Protein AF-A0A524I4N9-F1 (afdb_monomer_lite)

Secondary structure (DSSP, 8-state):
----PPPPPHHHHHHHHHHHHHHHHHHHEEEEEEEEEEEEE-TTSS-EEEEEEEEEEEEEHHHHHHHHHSPPTTEEEEE-HHHHHHHHHHHHHHHHHHHHHHHHHHHHHTS----S-----------------

Foldseek 3Di:
DDPPDDDPDPVLVVLCVVLVVVLVVLLQKFWKKKKAWDWDDDPVDRDIDIDIDIDIDIDGNVVLVVCVVPPDPRMDIDTPVVVSVVVSVVSVVVSVVVSVVVVVVVVVVPPPPPPDDDDDDDDDDDDDDDDDD

Structure (mmCIF, N/CA/C/O backbone):
data_AF-A0A524I4N9-F1
#
_entry.id   AF-A0A524I4N9-F1
#
loop_
_atom_site.group_PDB
_atom_site.id
_atom_site.type_symbol
_atom_site.label_atom_id
_atom_site.label_alt_id
_atom_site.label_comp_id
_atom_site.label_asym_id
_atom_site.label_entity_id
_atom_site.label_seq_id
_atom_site.pdbx_PDB_ins_code
_atom_site.Cartn_x
_atom_site.Cartn_y
_atom_site.Cartn_z
_atom_site.occupancy
_atom_site.B_iso_or_equiv
_atom_site.auth_seq_id
_atom_site.auth_comp_id
_atom_site.auth_asym_id
_atom_site.auth_atom_id
_atom_site.pdbx_PDB_model_num
ATOM 1 N N . MET A 1 1 ? 4.748 14.164 -42.893 1.00 37.69 1 MET A N 1
ATOM 2 C CA . MET A 1 1 ? 5.430 14.254 -41.581 1.00 37.69 1 MET A CA 1
ATOM 3 C C . MET A 1 1 ? 5.195 12.944 -40.816 1.00 37.69 1 MET A C 1
ATOM 5 O O . MET A 1 1 ? 4.137 12.761 -40.230 1.00 37.69 1 MET A O 1
ATOM 9 N N . LYS A 1 2 ? 6.098 11.957 -40.933 1.00 38.12 2 LYS A N 1
ATOM 10 C CA . LYS A 1 2 ? 5.946 10.637 -40.283 1.00 38.12 2 LYS A CA 1
ATOM 11 C C . LYS A 1 2 ? 6.583 10.686 -38.895 1.00 38.12 2 LYS A C 1
ATOM 13 O O . LYS A 1 2 ? 7.802 10.700 -38.770 1.00 38.12 2 LYS A O 1
ATOM 18 N N . ILE A 1 3 ? 5.753 10.721 -37.856 1.00 47.19 3 ILE A N 1
ATOM 19 C CA . ILE A 1 3 ? 6.198 10.664 -36.461 1.00 47.19 3 ILE A CA 1
ATOM 20 C C . ILE A 1 3 ? 6.587 9.211 -36.162 1.00 47.19 3 ILE A C 1
ATOM 22 O O . ILE A 1 3 ? 5.732 8.374 -35.866 1.00 47.19 3 ILE A O 1
ATOM 26 N N . HIS A 1 4 ? 7.877 8.889 -36.263 1.00 39.97 4 HIS A N 1
ATOM 27 C CA . HIS A 1 4 ? 8.401 7.615 -35.776 1.00 39.97 4 HIS A CA 1
ATOM 28 C C . HIS A 1 4 ? 8.310 7.595 -34.246 1.00 39.97 4 HIS A C 1
ATOM 30 O O . HIS A 1 4 ? 9.177 8.113 -33.546 1.00 39.97 4 HIS A O 1
ATOM 36 N N . ARG A 1 5 ? 7.237 7.000 -33.707 1.00 50.75 5 ARG A N 1
ATOM 37 C CA . ARG A 1 5 ? 7.155 6.707 -32.272 1.00 50.75 5 ARG A CA 1
ATOM 38 C C . ARG A 1 5 ? 8.206 5.641 -31.934 1.00 50.75 5 ARG A C 1
ATOM 40 O O . ARG A 1 5 ? 8.168 4.561 -32.533 1.00 50.75 5 ARG A O 1
ATOM 47 N N . PRO A 1 6 ? 9.129 5.893 -30.992 1.00 52.81 6 PRO A N 1
ATOM 48 C CA . PRO A 1 6 ? 10.087 4.881 -30.576 1.00 52.81 6 PRO A CA 1
ATOM 49 C C . PRO A 1 6 ? 9.323 3.712 -29.950 1.00 52.81 6 PRO A C 1
ATOM 51 O O . PRO A 1 6 ? 8.571 3.888 -28.991 1.00 52.81 6 PRO A O 1
ATOM 54 N N . ARG A 1 7 ? 9.485 2.505 -30.506 1.00 56.69 7 ARG A N 1
ATOM 55 C CA . ARG A 1 7 ? 8.942 1.289 -29.890 1.00 56.69 7 ARG A CA 1
ATOM 56 C C . ARG A 1 7 ? 9.628 1.101 -28.530 1.00 56.69 7 ARG A C 1
ATOM 58 O O . ARG A 1 7 ? 10.857 0.993 -28.510 1.00 56.69 7 ARG A O 1
ATOM 65 N N . PRO A 1 8 ? 8.891 1.040 -27.406 1.00 57.41 8 PRO A N 1
ATOM 66 C CA . PRO A 1 8 ? 9.497 0.719 -26.121 1.00 57.41 8 PRO A CA 1
ATOM 67 C C . PRO A 1 8 ? 10.096 -0.690 -26.206 1.00 57.41 8 PRO A C 1
ATOM 69 O O . PRO A 1 8 ? 9.406 -1.648 -26.564 1.00 57.41 8 PRO A O 1
ATOM 72 N N . GLY A 1 9 ? 11.400 -0.807 -25.946 1.00 67.00 9 GLY A N 1
ATOM 73 C CA . GLY A 1 9 ? 12.113 -2.084 -25.994 1.00 67.00 9 GLY A CA 1
ATOM 74 C C . GLY A 1 9 ? 11.588 -3.082 -24.955 1.00 67.00 9 GLY A C 1
ATOM 75 O O . GLY A 1 9 ? 10.941 -2.696 -23.981 1.00 67.00 9 GLY A O 1
ATOM 76 N N . ARG A 1 10 ? 11.899 -4.376 -25.132 1.00 71.38 10 ARG A N 1
ATOM 77 C CA . ARG A 1 10 ? 11.504 -5.454 -24.198 1.00 71.38 10 ARG A CA 1
ATOM 78 C C . ARG A 1 10 ? 11.900 -5.152 -22.739 1.00 71.38 10 ARG A C 1
ATOM 80 O O . ARG A 1 10 ? 11.112 -5.437 -21.846 1.00 71.38 10 ARG A O 1
ATOM 87 N N . CYS A 1 11 ? 13.034 -4.481 -22.505 1.00 66.94 11 CYS A N 1
ATOM 88 C CA . CYS A 1 11 ? 13.462 -4.054 -21.163 1.00 66.94 11 CYS A CA 1
ATOM 89 C C . CYS A 1 11 ? 12.512 -3.050 -20.498 1.00 66.94 11 CYS A C 1
ATOM 91 O O . CYS A 1 11 ? 12.227 -3.184 -19.316 1.00 66.94 11 CYS A O 1
ATOM 93 N N . VAL A 1 12 ? 11.982 -2.071 -21.242 1.00 71.44 12 VAL A N 1
ATOM 94 C CA . VAL A 1 12 ? 11.047 -1.077 -20.682 1.00 71.44 12 VAL A CA 1
ATOM 95 C C . VAL A 1 12 ? 9.779 -1.765 -20.190 1.00 71.44 12 VAL A C 1
ATOM 97 O O . VAL A 1 12 ? 9.284 -1.446 -19.117 1.00 71.44 12 VAL A O 1
ATOM 100 N N . ARG A 1 13 ? 9.284 -2.759 -20.936 1.00 71.94 13 ARG A N 1
ATOM 101 C CA . ARG A 1 13 ? 8.114 -3.543 -20.519 1.00 71.94 13 ARG A CA 1
ATOM 102 C C . ARG A 1 13 ? 8.374 -4.335 -19.241 1.00 71.94 13 ARG A C 1
ATOM 104 O O . ARG A 1 13 ? 7.495 -4.383 -18.394 1.00 71.94 13 ARG A O 1
ATOM 111 N N . LEU A 1 14 ? 9.563 -4.923 -19.098 1.00 74.56 14 LEU A N 1
ATOM 112 C CA . LEU A 1 14 ? 9.932 -5.717 -17.924 1.00 74.56 14 LEU A CA 1
AT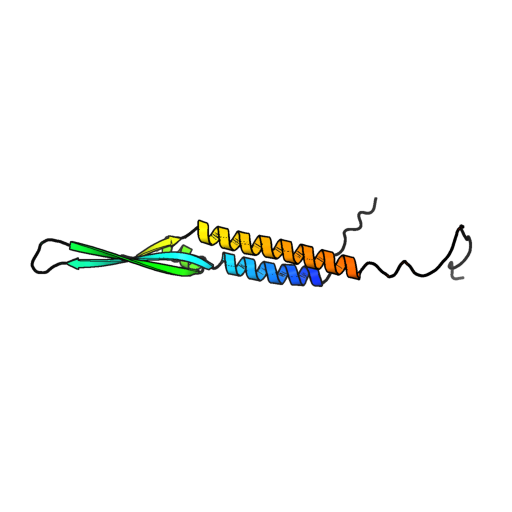OM 113 C C . LEU A 1 14 ? 10.047 -4.840 -16.669 1.00 74.56 14 LEU A C 1
ATOM 115 O O . LEU A 1 14 ? 9.484 -5.180 -15.635 1.00 74.56 14 LEU A O 1
ATOM 119 N N . ILE A 1 15 ? 10.687 -3.672 -16.788 1.00 73.31 15 ILE A N 1
ATOM 120 C CA . ILE A 1 15 ? 10.807 -2.694 -15.696 1.00 73.31 15 ILE A CA 1
ATOM 121 C C . ILE A 1 15 ? 9.426 -2.168 -15.298 1.00 73.31 15 ILE A C 1
ATOM 123 O O . ILE A 1 15 ? 9.084 -2.179 -14.121 1.00 73.31 15 ILE A O 1
ATOM 127 N N . VAL A 1 16 ? 8.599 -1.766 -16.268 1.00 75.88 16 VAL A N 1
ATOM 128 C CA . VAL A 1 16 ? 7.234 -1.293 -15.992 1.00 75.88 16 VAL A CA 1
ATOM 129 C C . VAL A 1 16 ? 6.379 -2.393 -15.360 1.00 75.88 16 VAL A C 1
ATOM 131 O O . VAL A 1 16 ? 5.614 -2.099 -14.450 1.00 75.88 16 VAL A O 1
ATOM 134 N N . ALA A 1 17 ? 6.517 -3.651 -15.788 1.00 79.00 17 ALA A N 1
ATOM 135 C CA . ALA A 1 17 ? 5.798 -4.771 -15.184 1.00 79.00 17 ALA A CA 1
ATOM 136 C C . ALA A 1 17 ? 6.246 -5.029 -13.735 1.00 7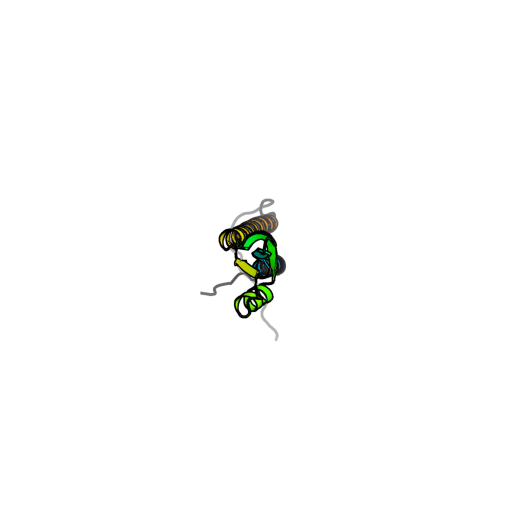9.00 17 ALA A C 1
ATOM 138 O O . ALA A 1 17 ? 5.397 -5.169 -12.858 1.00 79.00 17 ALA A O 1
ATOM 139 N N . LEU A 1 18 ? 7.557 -5.030 -13.466 1.00 79.06 18 LEU A N 1
ATOM 140 C CA . LEU A 1 18 ? 8.113 -5.184 -12.117 1.00 79.06 18 LEU A CA 1
ATOM 141 C C . LEU A 1 18 ? 7.665 -4.050 -11.191 1.00 79.06 18 LEU A C 1
ATOM 143 O O . LEU A 1 18 ? 7.063 -4.312 -10.152 1.00 79.06 18 LEU A O 1
ATOM 147 N N . PHE A 1 19 ? 7.871 -2.795 -11.589 1.00 78.75 19 PHE A N 1
ATOM 148 C CA . PHE A 1 19 ? 7.456 -1.644 -10.786 1.00 78.75 19 PHE A CA 1
ATOM 149 C C . PHE A 1 19 ? 5.946 -1.542 -10.643 1.00 78.75 19 PHE A C 1
ATOM 151 O O . PHE A 1 19 ? 5.461 -1.271 -9.550 1.00 78.75 19 PHE A O 1
ATOM 158 N N . GLY A 1 20 ? 5.200 -1.813 -11.712 1.00 76.75 20 GLY A N 1
ATOM 159 C CA . GLY A 1 20 ? 3.746 -1.885 -11.670 1.00 76.75 20 GLY A CA 1
ATOM 160 C C . GLY A 1 20 ? 3.271 -2.932 -10.667 1.00 76.75 20 GLY A C 1
ATOM 161 O O . GLY A 1 20 ? 2.384 -2.640 -9.873 1.00 76.75 20 GLY A O 1
ATOM 162 N N . SER A 1 21 ? 3.903 -4.110 -10.628 1.00 80.94 21 SER A N 1
ATOM 163 C CA . SER A 1 21 ? 3.568 -5.167 -9.664 1.00 80.94 21 SER A CA 1
ATOM 164 C C . SER A 1 21 ? 3.881 -4.775 -8.215 1.00 80.94 21 SER A C 1
ATOM 166 O O . SER A 1 21 ? 3.055 -4.994 -7.327 1.00 80.94 21 SER A O 1
ATOM 168 N N . LEU A 1 22 ? 5.027 -4.131 -7.970 1.00 79.56 22 LEU A N 1
ATOM 169 C CA . LEU A 1 22 ? 5.425 -3.662 -6.639 1.00 79.56 22 LEU A CA 1
ATOM 170 C C . LEU A 1 22 ? 4.523 -2.527 -6.158 1.00 79.56 22 LEU A C 1
ATOM 172 O O . LEU A 1 22 ? 4.075 -2.537 -5.015 1.00 79.56 22 LEU A O 1
ATOM 176 N N . PHE A 1 23 ? 4.209 -1.584 -7.044 1.00 80.69 23 PHE A N 1
ATOM 177 C CA . PHE A 1 23 ? 3.295 -0.485 -6.766 1.00 80.69 23 PHE A CA 1
ATOM 178 C C . PHE A 1 23 ? 1.888 -0.998 -6.464 1.00 80.69 23 PHE A C 1
ATOM 180 O O . PHE A 1 23 ? 1.282 -0.578 -5.483 1.00 80.69 23 PHE A O 1
ATOM 187 N N . LEU A 1 24 ? 1.389 -1.951 -7.253 1.00 82.75 24 LEU A N 1
ATOM 188 C CA . LEU A 1 24 ? 0.081 -2.557 -7.025 1.00 82.75 24 LEU A CA 1
ATOM 189 C C . LEU A 1 24 ? 0.045 -3.308 -5.690 1.00 82.75 24 LEU A C 1
ATOM 191 O O . LEU A 1 24 ? -0.908 -3.166 -4.931 1.00 82.75 24 LEU A O 1
ATOM 195 N N . THR A 1 25 ? 1.107 -4.045 -5.362 1.00 81.06 25 THR A N 1
ATOM 196 C CA . THR A 1 25 ? 1.232 -4.721 -4.064 1.00 81.06 25 THR A CA 1
ATOM 197 C C . THR A 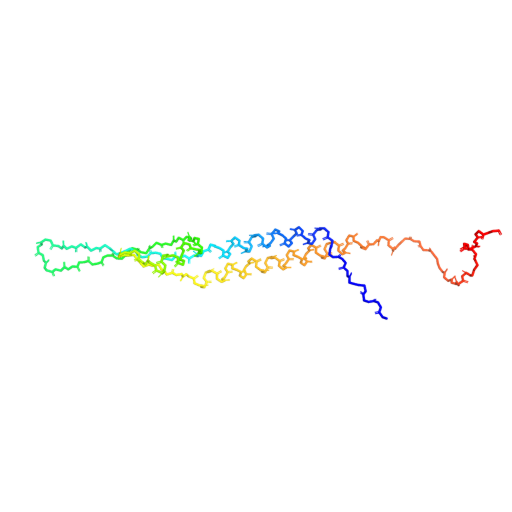1 25 ? 1.229 -3.703 -2.927 1.00 81.06 25 THR A C 1
ATOM 199 O O . THR A 1 25 ? 0.434 -3.821 -2.000 1.00 81.06 25 THR A O 1
ATOM 202 N N . ALA A 1 26 ? 2.043 -2.652 -3.017 1.00 80.50 26 ALA A N 1
ATOM 203 C CA . ALA A 1 26 ? 2.094 -1.605 -2.005 1.00 80.50 26 ALA A CA 1
ATOM 204 C C . ALA A 1 26 ? 0.731 -0.899 -1.852 1.00 80.50 26 ALA A C 1
ATOM 206 O O . ALA A 1 26 ? 0.302 -0.609 -0.736 1.00 80.50 26 ALA A O 1
ATOM 207 N N . PHE A 1 27 ? 0.021 -0.655 -2.955 1.00 83.00 27 PHE A N 1
ATOM 208 C CA . PHE A 1 27 ? -1.318 -0.068 -2.941 1.00 83.00 27 PHE A CA 1
ATOM 209 C C . PHE A 1 27 ? -2.333 -0.971 -2.232 1.00 83.00 27 PHE A C 1
ATOM 211 O O . PHE A 1 27 ? -3.199 -0.497 -1.500 1.00 83.00 27 PHE A O 1
ATOM 218 N N . LEU A 1 28 ? -2.212 -2.283 -2.410 1.00 85.00 28 LEU A N 1
ATOM 219 C CA . LEU A 1 28 ? -3.107 -3.252 -1.795 1.00 85.00 28 LEU A CA 1
ATOM 220 C C . LEU A 1 28 ? -2.854 -3.455 -0.295 1.00 85.00 28 LEU A C 1
ATOM 222 O O . LEU A 1 28 ? -3.759 -3.922 0.392 1.00 85.00 28 LEU A O 1
ATOM 226 N N . PHE A 1 29 ? -1.681 -3.106 0.233 1.00 85.44 29 PHE A N 1
ATOM 227 C CA . PHE A 1 29 ? -1.385 -3.208 1.664 1.00 85.44 29 PHE A CA 1
ATOM 228 C C . PHE A 1 29 ? -1.530 -1.851 2.357 1.00 85.44 29 PHE A C 1
ATOM 230 O O . PHE A 1 29 ? -0.695 -0.958 2.218 1.00 85.44 29 PHE A O 1
ATOM 237 N N . VAL A 1 30 ? -2.592 -1.704 3.152 1.00 82.06 30 VAL A N 1
ATOM 238 C CA . VAL A 1 30 ? -2.887 -0.471 3.886 1.00 82.06 30 VAL A CA 1
ATOM 239 C C . VAL A 1 30 ? -2.304 -0.567 5.301 1.00 82.06 30 VAL A C 1
ATOM 241 O O . VAL A 1 30 ? -2.716 -1.449 6.066 1.00 82.06 30 VAL A O 1
ATOM 244 N N . PRO A 1 31 ? -1.384 0.330 5.704 1.00 85.56 31 PRO A N 1
ATOM 245 C CA . PRO A 1 31 ? -0.955 0.432 7.092 1.00 85.56 31 PRO A CA 1
ATOM 246 C C . PRO A 1 31 ? -2.123 0.922 7.953 1.00 85.56 31 PRO A C 1
ATOM 248 O O . PRO A 1 31 ? -2.702 1.992 7.722 1.00 85.56 31 PRO A O 1
ATOM 251 N N . CYS A 1 32 ? -2.475 0.126 8.957 1.00 82.81 32 CYS A N 1
ATOM 252 C CA . CYS A 1 32 ? -3.621 0.344 9.826 1.00 82.81 32 CYS A CA 1
ATOM 253 C C . CYS A 1 32 ? -3.203 0.283 11.296 1.00 82.81 32 CYS A C 1
ATOM 255 O O . CYS A 1 32 ? -2.423 -0.572 11.709 1.00 82.81 32 CYS A O 1
ATOM 257 N N . THR A 1 33 ? -3.801 1.143 12.114 1.00 83.25 33 THR A N 1
ATOM 258 C CA . THR A 1 33 ? -3.813 0.961 13.566 1.00 83.25 33 THR A CA 1
ATOM 259 C C . THR A 1 33 ? -5.150 0.354 13.953 1.00 83.25 33 THR A C 1
ATOM 261 O O . THR A 1 33 ? -6.208 0.935 13.693 1.00 83.25 33 THR A O 1
ATOM 264 N N . THR A 1 34 ? -5.108 -0.825 14.563 1.00 79.75 34 THR A N 1
ATOM 265 C CA . THR A 1 34 ? -6.279 -1.458 15.160 1.00 79.75 34 THR A CA 1
ATOM 266 C C . THR A 1 34 ? -6.284 -1.192 16.651 1.00 79.75 34 THR A C 1
ATOM 268 O O . THR A 1 34 ? -5.329 -1.525 17.348 1.00 79.75 34 THR A O 1
ATOM 271 N N . THR A 1 35 ? -7.364 -0.606 17.142 1.00 79.94 35 THR A N 1
ATOM 272 C CA . THR A 1 35 ? -7.576 -0.350 18.563 1.00 79.94 35 THR A CA 1
ATOM 273 C C . THR A 1 35 ? -8.567 -1.374 19.085 1.00 79.94 35 THR A C 1
ATOM 275 O O . THR A 1 35 ? -9.680 -1.478 18.567 1.00 79.94 35 THR A O 1
ATOM 278 N N . THR A 1 36 ? -8.163 -2.133 20.099 1.00 76.50 36 THR A N 1
ATOM 279 C CA . THR A 1 36 ? -9.062 -3.020 20.846 1.00 76.50 36 THR A CA 1
ATOM 280 C C . THR A 1 36 ? -9.366 -2.373 22.189 1.00 76.50 36 THR A C 1
ATOM 282 O O . THR A 1 36 ? -8.458 -1.846 22.840 1.00 76.50 36 THR A O 1
ATOM 285 N N . SER A 1 37 ? -10.639 -2.339 22.587 1.00 75.81 37 SER A N 1
ATOM 286 C CA . SER A 1 37 ? -11.015 -1.863 23.920 1.00 75.81 37 SER A CA 1
ATOM 287 C C . SER A 1 37 ? -11.501 -3.013 24.784 1.00 75.81 37 SER A C 1
ATOM 289 O O . SER A 1 37 ? -12.489 -3.652 24.435 1.00 75.81 37 SER A O 1
ATOM 291 N N . SER A 1 38 ? -10.830 -3.235 25.911 1.00 74.56 38 SER A N 1
ATOM 292 C CA . SER A 1 38 ? -11.272 -4.166 26.947 1.00 74.56 38 SER A CA 1
ATOM 293 C C . SER A 1 38 ? -11.962 -3.388 28.062 1.00 74.56 38 SER A C 1
ATOM 295 O O . SER A 1 38 ? -11.477 -2.332 28.480 1.00 74.56 38 SER A O 1
ATOM 297 N N . LEU A 1 39 ? -13.112 -3.886 28.510 1.00 76.62 39 LEU A N 1
ATOM 298 C CA . LEU A 1 39 ? -13.853 -3.337 29.639 1.00 76.62 39 LEU A CA 1
ATOM 299 C C . LEU A 1 39 ? -13.627 -4.257 30.831 1.00 76.62 39 LEU A C 1
ATOM 301 O O . LEU A 1 39 ? -13.945 -5.445 30.774 1.00 76.62 39 LEU A O 1
ATOM 305 N N . ARG A 1 40 ? -13.076 -3.706 31.908 1.00 74.62 40 ARG A N 1
ATOM 306 C CA . ARG A 1 40 ? -12.976 -4.396 33.189 1.00 74.62 40 ARG A CA 1
ATOM 307 C C . ARG A 1 40 ? -13.857 -3.660 34.186 1.00 74.62 40 ARG A C 1
ATOM 309 O O . ARG A 1 40 ? -13.648 -2.476 34.445 1.00 74.62 40 ARG A O 1
ATOM 316 N N . THR A 1 41 ? -14.842 -4.367 34.721 1.00 76.50 41 THR A N 1
ATOM 317 C CA . THR A 1 41 ? -15.658 -3.881 35.833 1.00 76.50 41 THR A CA 1
ATOM 318 C C . THR A 1 41 ? -15.017 -4.366 37.120 1.00 76.50 41 THR A C 1
ATOM 320 O O . THR A 1 41 ? -14.734 -5.557 37.265 1.00 76.50 41 THR A O 1
ATOM 323 N N . ASP A 1 42 ? -14.733 -3.441 38.023 1.00 75.94 42 ASP A N 1
ATOM 324 C CA . ASP A 1 42 ? -14.206 -3.770 39.339 1.00 75.94 42 ASP A CA 1
ATOM 325 C C . ASP A 1 42 ? -15.354 -4.300 40.225 1.00 75.94 42 ASP A C 1
ATOM 327 O O . ASP A 1 42 ? -16.370 -3.620 40.362 1.00 75.94 42 ASP A O 1
ATOM 331 N N . PRO A 1 43 ? -15.262 -5.516 40.799 1.00 75.94 43 PRO A N 1
ATOM 332 C CA . PRO A 1 43 ? -16.354 -6.107 41.577 1.00 75.94 43 PRO A CA 1
ATOM 333 C C . PRO A 1 43 ? -16.723 -5.325 42.847 1.00 75.94 43 PRO A C 1
ATOM 335 O O . PRO A 1 43 ? -17.817 -5.522 43.372 1.00 75.94 43 PRO A O 1
ATOM 338 N N . TYR A 1 44 ? -15.853 -4.434 43.333 1.00 78.81 44 TYR A N 1
ATOM 339 C CA . TYR A 1 44 ? -16.075 -3.674 44.570 1.00 78.81 44 TYR A CA 1
ATOM 340 C C . TYR A 1 44 ? -16.364 -2.186 44.350 1.00 78.81 44 TYR A C 1
ATOM 342 O O . TYR A 1 44 ? -16.622 -1.462 45.312 1.00 78.81 44 TYR A O 1
ATOM 350 N N . SER A 1 45 ? -16.349 -1.706 43.104 1.00 69.12 45 SER A N 1
ATOM 351 C CA . SER A 1 45 ? -16.606 -0.300 42.796 1.00 69.12 45 SER A CA 1
ATOM 352 C C . SER A 1 45 ? -17.474 -0.157 41.547 1.00 69.12 45 SER A C 1
ATOM 354 O O . SER A 1 45 ? -17.378 -0.923 40.595 1.00 69.12 45 SER A O 1
ATOM 356 N N . LYS A 1 46 ? -18.352 0.853 41.508 1.00 78.44 46 LYS A N 1
ATOM 357 C CA . LYS A 1 46 ? -19.245 1.115 40.359 1.00 78.44 46 LYS A CA 1
ATOM 358 C C . LYS A 1 46 ? -18.499 1.733 39.158 1.00 78.44 46 LYS A C 1
ATOM 360 O O . LYS A 1 46 ? -19.094 2.460 38.364 1.00 78.44 46 LYS A O 1
ATOM 365 N N . VAL A 1 47 ? -17.190 1.500 39.055 1.00 75.19 47 VAL A N 1
ATOM 366 C CA . VAL A 1 47 ? -16.300 2.090 38.054 1.00 75.19 47 VAL A CA 1
ATOM 367 C C . VAL A 1 47 ? -16.044 1.068 36.950 1.00 75.19 47 VAL A C 1
ATOM 369 O O . VAL A 1 47 ? -15.641 -0.067 37.197 1.00 75.19 47 VAL A O 1
ATOM 372 N N . VAL A 1 48 ? -16.268 1.487 35.706 1.00 76.19 48 VAL A N 1
ATOM 373 C CA . VAL A 1 48 ? -15.953 0.695 34.515 1.00 76.19 48 VAL A CA 1
ATOM 374 C C . VAL A 1 48 ? -14.644 1.222 33.940 1.00 76.19 48 VAL A C 1
ATOM 376 O O . VAL A 1 48 ? -14.586 2.354 33.458 1.00 76.19 48 VAL A O 1
ATOM 379 N N . ILE A 1 49 ? -13.584 0.417 33.994 1.00 79.50 49 ILE A N 1
ATOM 380 C CA . ILE A 1 49 ? -12.279 0.780 33.436 1.00 79.50 49 ILE A CA 1
ATOM 381 C C . ILE A 1 49 ? -12.237 0.305 31.986 1.00 79.50 49 ILE A C 1
ATOM 383 O O . ILE A 1 49 ? -12.371 -0.887 31.701 1.00 79.50 49 ILE A O 1
ATOM 387 N N . ARG A 1 50 ? -12.040 1.244 31.056 1.00 78.12 50 ARG A N 1
ATOM 388 C CA . ARG A 1 50 ? -11.843 0.950 29.634 1.00 78.12 50 ARG A CA 1
ATOM 389 C C . ARG A 1 50 ? -10.360 1.048 29.294 1.00 78.12 50 ARG A C 1
ATOM 391 O O . ARG A 1 50 ? -9.814 2.146 29.242 1.00 78.12 50 ARG A O 1
ATOM 398 N N . THR A 1 51 ? -9.729 -0.085 29.007 1.00 80.19 51 THR A N 1
ATOM 399 C CA . THR A 1 51 ? -8.330 -0.130 28.563 1.00 80.19 51 THR A CA 1
ATOM 400 C C . THR A 1 51 ? -8.281 -0.220 27.043 1.00 80.19 51 THR A C 1
ATOM 402 O O . THR A 1 51 ? -8.874 -1.122 26.448 1.00 80.19 51 THR A O 1
ATOM 405 N N . THR A 1 52 ? -7.591 0.719 26.398 1.00 79.50 52 THR A N 1
ATOM 406 C CA . THR A 1 52 ? -7.398 0.743 24.942 1.00 79.50 52 THR A CA 1
ATOM 407 C C . THR A 1 52 ? -6.000 0.262 24.574 1.00 79.50 52 THR A C 1
ATOM 409 O O . THR A 1 52 ? -5.019 0.885 24.976 1.00 79.50 52 THR A O 1
ATOM 412 N N . HIS A 1 53 ? -5.905 -0.794 23.765 1.00 79.75 53 HIS A N 1
ATOM 413 C CA . HIS A 1 53 ? -4.636 -1.319 23.258 1.00 79.75 53 HIS A CA 1
ATOM 414 C C . HIS A 1 53 ? -4.495 -1.010 21.758 1.00 79.75 53 HIS A C 1
ATOM 416 O O . HIS A 1 53 ? -5.186 -1.639 20.943 1.00 79.75 53 HIS A O 1
ATOM 422 N N . PRO A 1 54 ? -3.653 -0.032 21.367 1.00 80.31 54 PRO A N 1
ATOM 423 C CA . PRO A 1 54 ? -3.335 0.210 19.966 1.00 80.31 54 PRO A CA 1
ATOM 424 C C . PRO A 1 54 ? -2.345 -0.846 19.454 1.00 80.31 54 PRO A C 1
ATOM 426 O O . PRO A 1 54 ? -1.314 -1.093 20.074 1.00 80.31 54 PRO A O 1
ATOM 429 N N . GLN A 1 55 ? -2.646 -1.450 18.307 1.00 80.75 55 GLN A N 1
ATOM 430 C CA . GLN A 1 55 ? -1.726 -2.307 17.559 1.00 80.75 55 GLN A CA 1
ATOM 431 C C . GLN A 1 55 ? -1.561 -1.798 16.132 1.00 80.75 55 GLN A C 1
ATOM 433 O O . GLN A 1 55 ? -2.548 -1.502 15.456 1.00 80.75 55 GLN A O 1
ATOM 438 N N . ASP A 1 56 ? -0.318 -1.766 15.665 1.00 85.44 56 ASP A N 1
ATOM 439 C CA . ASP A 1 56 ? 0.028 -1.403 14.295 1.00 85.44 56 ASP A CA 1
ATOM 440 C C . ASP A 1 56 ? 0.167 -2.661 13.440 1.00 85.44 56 ASP A C 1
ATOM 442 O O . ASP A 1 56 ? 0.867 -3.602 13.805 1.00 85.44 56 ASP A O 1
ATOM 446 N N . SER A 1 57 ? -0.536 -2.696 12.310 1.00 84.88 57 SER A N 1
ATOM 447 C CA . SER A 1 57 ? -0.565 -3.849 11.408 1.00 84.88 57 SER A CA 1
ATOM 448 C C . SER A 1 57 ? -0.792 -3.415 9.961 1.00 84.88 57 SER A C 1
ATOM 450 O O . SER A 1 57 ? -1.248 -2.304 9.689 1.00 84.88 57 SER A O 1
ATOM 452 N N . TYR A 1 58 ? -0.484 -4.298 9.016 1.00 86.50 58 TYR A N 1
ATOM 453 C CA . TYR A 1 58 ? -0.823 -4.111 7.608 1.00 86.50 58 TYR A CA 1
ATOM 454 C C . TYR A 1 58 ? -2.037 -4.969 7.279 1.00 86.50 58 TYR A C 1
ATOM 456 O O . TYR A 1 58 ? -2.062 -6.158 7.594 1.00 86.50 58 TYR A O 1
ATOM 464 N N . ILE A 1 59 ? -3.045 -4.363 6.657 1.00 87.56 59 ILE A N 1
ATOM 465 C CA . ILE A 1 59 ? -4.279 -5.047 6.267 1.00 87.56 59 ILE A CA 1
ATOM 466 C C . ILE A 1 59 ? -4.442 -4.906 4.758 1.00 87.56 59 ILE A C 1
ATOM 468 O O . ILE A 1 59 ? -4.190 -3.844 4.186 1.00 87.56 59 ILE A O 1
ATOM 472 N N . PHE A 1 60 ? -4.866 -5.985 4.107 1.00 89.69 60 PHE A N 1
ATOM 473 C CA . PHE A 1 60 ? -5.184 -5.969 2.686 1.00 89.69 60 PHE A CA 1
ATOM 474 C C . PHE A 1 60 ? -6.373 -5.033 2.411 1.00 89.69 60 PHE A C 1
ATOM 476 O O . PHE A 1 60 ? -7.359 -5.048 3.145 1.00 89.69 60 PHE A O 1
ATOM 483 N N . LEU A 1 61 ? -6.312 -4.216 1.362 1.00 85.50 61 LEU A N 1
ATOM 484 C CA . LEU A 1 61 ? -7.259 -3.127 1.104 1.00 85.50 61 LEU A CA 1
ATOM 485 C C . LEU A 1 61 ? -8.731 -3.598 1.061 1.00 85.50 61 LEU A C 1
ATOM 487 O O . LEU A 1 61 ? -9.546 -3.011 1.773 1.00 85.50 61 LEU A O 1
ATOM 491 N N . PRO A 1 62 ? -9.101 -4.670 0.332 1.00 86.50 62 PRO A N 1
ATOM 492 C CA . PRO A 1 62 ? -10.442 -5.254 0.412 1.00 86.50 62 PRO A CA 1
ATOM 493 C C . PRO A 1 62 ? -10.875 -5.637 1.831 1.00 86.50 62 PRO A C 1
ATOM 495 O O . PRO A 1 62 ? -12.005 -5.362 2.227 1.00 86.50 62 PRO A O 1
ATOM 498 N N . GLN A 1 63 ? -9.972 -6.212 2.627 1.00 85.62 63 GLN A N 1
ATOM 499 C CA . GLN A 1 63 ? -10.254 -6.574 4.015 1.00 85.62 63 GLN A CA 1
ATOM 500 C C . GLN A 1 63 ? -10.427 -5.328 4.896 1.00 85.62 63 GLN A C 1
ATOM 502 O O . GLN A 1 63 ? -11.322 -5.296 5.738 1.00 85.62 63 GLN A O 1
ATOM 507 N N . TYR A 1 64 ? -9.631 -4.278 4.674 1.00 85.44 64 TYR A N 1
ATOM 508 C CA . TYR A 1 64 ? -9.790 -2.987 5.344 1.00 85.44 64 TYR A CA 1
ATOM 509 C C . TYR A 1 64 ? -11.150 -2.348 5.021 1.00 85.44 64 TYR A C 1
ATOM 511 O O . TYR A 1 64 ? -11.856 -1.909 5.930 1.00 85.44 64 TYR A O 1
ATOM 519 N N . LEU A 1 65 ? -11.551 -2.338 3.745 1.00 86.12 65 LEU A N 1
ATOM 520 C CA . LEU A 1 65 ? -12.862 -1.837 3.319 1.00 86.12 65 LEU A CA 1
ATOM 521 C C . LEU A 1 65 ? -13.999 -2.665 3.927 1.00 86.12 65 LEU A C 1
ATOM 523 O O . LEU A 1 65 ? -14.963 -2.093 4.438 1.00 86.12 65 LEU A O 1
ATOM 527 N N . SER A 1 66 ? -13.848 -3.991 3.963 1.00 87.31 66 SER A N 1
ATOM 528 C CA . SER A 1 66 ? -14.794 -4.889 4.626 1.00 87.31 66 SER A CA 1
ATOM 529 C C . SER A 1 66 ? -14.934 -4.552 6.112 1.00 87.31 66 SER A C 1
ATOM 531 O O . SER A 1 66 ? -16.048 -4.320 6.572 1.00 87.31 66 SER A O 1
ATOM 533 N N . MET A 1 67 ? -13.827 -4.431 6.854 1.00 82.94 67 MET A N 1
ATOM 534 C CA . MET A 1 67 ? -13.837 -4.067 8.281 1.00 82.94 67 MET A CA 1
ATOM 535 C C . MET A 1 67 ? -14.402 -2.669 8.542 1.00 82.94 67 MET A C 1
ATOM 537 O O . MET A 1 67 ? -14.959 -2.419 9.605 1.00 82.94 67 MET A O 1
ATOM 541 N N . ARG A 1 68 ? -14.258 -1.744 7.589 1.00 82.25 68 ARG A N 1
ATOM 542 C CA . ARG A 1 68 ? -14.847 -0.406 7.693 1.00 82.25 68 ARG A CA 1
ATOM 543 C C . ARG A 1 68 ? -16.358 -0.425 7.457 1.00 82.25 68 ARG A C 1
ATOM 545 O O . ARG A 1 68 ? -17.068 0.337 8.103 1.00 82.25 68 ARG A O 1
ATOM 552 N N . SER A 1 69 ? -16.829 -1.265 6.536 1.00 86.50 69 SER A N 1
ATOM 553 C CA . SER A 1 69 ? -18.262 -1.435 6.252 1.00 86.50 69 SER A CA 1
ATOM 554 C C . SER A 1 69 ? -18.997 -2.215 7.346 1.00 86.50 69 SER A C 1
ATOM 556 O O . SER A 1 69 ? -20.133 -1.889 7.663 1.00 86.50 69 SER A O 1
ATOM 558 N N . HIS A 1 70 ? -18.326 -3.196 7.953 1.00 84.69 70 HIS A N 1
ATOM 559 C CA . HIS A 1 70 ? -18.860 -4.058 9.004 1.00 84.69 70 HIS A CA 1
ATOM 560 C C . HIS A 1 70 ? -17.882 -4.061 10.189 1.00 84.69 70 HIS A C 1
ATOM 562 O O . HIS A 1 70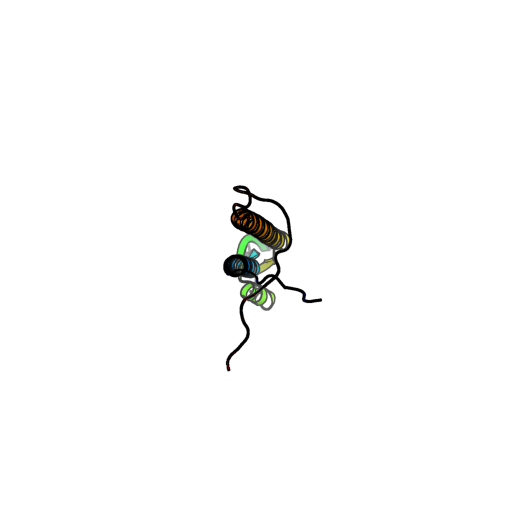 ? -17.069 -4.984 10.313 1.00 84.69 70 HIS A O 1
ATOM 568 N N . PRO A 1 71 ? -17.889 -3.004 11.023 1.00 80.94 71 PRO A N 1
ATOM 569 C CA . PRO A 1 71 ? -16.965 -2.899 12.141 1.00 80.94 71 PRO A CA 1
ATOM 570 C C . PRO A 1 71 ? -17.291 -3.962 13.202 1.00 80.94 71 PRO A C 1
ATOM 572 O O . PRO A 1 71 ? -18.414 -3.989 13.704 1.00 80.94 71 PRO A O 1
ATOM 575 N N . PRO A 1 72 ? -16.332 -4.831 13.571 1.00 76.56 72 PRO A N 1
ATOM 576 C CA . PRO A 1 72 ? -16.533 -5.764 14.670 1.00 76.56 72 PRO A CA 1
ATOM 577 C C . PRO A 1 72 ? -16.680 -5.011 16.000 1.00 76.56 72 PRO A C 1
ATOM 579 O O . PRO A 1 72 ? -15.974 -4.029 16.251 1.00 76.56 72 PRO A O 1
ATOM 582 N N . GLU A 1 73 ? -17.588 -5.474 16.861 1.00 78.31 73 GLU A N 1
ATOM 583 C CA . GLU A 1 73 ? -17.862 -4.843 18.156 1.00 78.31 73 GLU A CA 1
ATOM 584 C C . GLU A 1 73 ? -16.582 -4.700 18.999 1.00 78.31 73 GLU A C 1
ATOM 586 O O . GLU A 1 73 ? -15.767 -5.616 19.109 1.00 78.31 73 GLU A O 1
ATOM 591 N N . GLY A 1 74 ? -16.366 -3.511 19.572 1.00 72.19 74 GLY A N 1
ATOM 592 C CA . GLY A 1 74 ? -15.212 -3.230 20.438 1.00 72.19 74 GLY A CA 1
ATOM 593 C C . GLY A 1 74 ? -13.859 -3.061 19.729 1.00 72.19 74 GLY A C 1
ATOM 594 O O . GLY A 1 74 ? -12.854 -2.809 20.408 1.00 72.19 74 GLY A O 1
ATOM 595 N N . ARG A 1 75 ? -13.807 -3.143 18.390 1.00 74.88 75 ARG A N 1
ATOM 596 C CA . ARG A 1 75 ? -12.586 -2.926 17.600 1.00 74.88 75 ARG A CA 1
ATOM 597 C C . ARG A 1 75 ? -12.758 -1.773 16.616 1.00 74.88 75 ARG A C 1
ATOM 599 O O . ARG A 1 75 ? -13.673 -1.755 15.802 1.00 74.88 75 ARG A O 1
ATOM 606 N N . THR A 1 76 ? -11.825 -0.827 16.637 1.00 79.94 76 THR A N 1
ATOM 607 C CA . THR A 1 76 ? -11.787 0.282 15.672 1.00 79.94 76 THR A CA 1
ATOM 608 C C . THR A 1 76 ? -10.557 0.164 14.784 1.00 79.94 76 THR A C 1
ATOM 610 O O . THR A 1 76 ? -9.451 -0.031 15.288 1.00 79.94 76 THR A O 1
ATOM 613 N N . VAL A 1 77 ? -10.730 0.293 13.468 1.00 79.50 77 VAL A N 1
ATOM 614 C CA . VAL A 1 77 ? -9.632 0.237 12.493 1.00 79.50 77 VAL A CA 1
ATOM 615 C C . VAL A 1 77 ? -9.434 1.622 11.888 1.00 79.50 77 VAL A C 1
ATOM 617 O O . VAL A 1 77 ? -10.336 2.161 11.245 1.00 79.50 77 VAL A O 1
ATOM 620 N N . ARG A 1 78 ? -8.250 2.210 12.074 1.00 82.81 78 ARG A N 1
ATOM 621 C CA . ARG A 1 78 ? -7.893 3.515 11.506 1.00 82.81 78 ARG A CA 1
ATOM 622 C C . ARG A 1 78 ? -6.754 3.345 10.509 1.00 82.81 78 ARG A C 1
ATOM 624 O O . ARG A 1 78 ? -5.679 2.880 10.875 1.00 82.81 78 ARG A O 1
ATOM 631 N N . ALA A 1 79 ? -6.981 3.734 9.256 1.00 83.75 79 ALA A N 1
ATOM 632 C CA . ALA A 1 79 ? -5.907 3.793 8.269 1.00 83.75 79 ALA A CA 1
ATOM 633 C C . ALA A 1 79 ? -4.911 4.895 8.642 1.00 83.75 79 ALA A C 1
ATOM 635 O O . ALA A 1 79 ? -5.298 5.937 9.186 1.00 83.75 79 ALA A O 1
ATOM 636 N N . ARG A 1 80 ? -3.637 4.679 8.312 1.00 84.31 80 ARG A N 1
ATOM 637 C CA . ARG A 1 80 ? -2.576 5.686 8.405 1.00 84.31 80 ARG A CA 1
ATOM 638 C C . ARG A 1 80 ? -2.279 6.240 7.010 1.00 84.31 80 ARG A C 1
ATOM 640 O O . ARG A 1 80 ? -1.308 5.814 6.385 1.00 84.31 80 ARG A O 1
ATOM 647 N N . PRO A 1 81 ? -3.088 7.192 6.506 1.00 79.75 81 PRO A N 1
ATOM 648 C CA . PRO A 1 81 ? -2.972 7.666 5.130 1.00 79.75 81 PRO A CA 1
ATOM 649 C C . PRO A 1 81 ? -1.610 8.299 4.848 1.00 79.75 81 PRO A C 1
ATOM 651 O O . PRO A 1 81 ? -1.111 8.156 3.744 1.00 79.75 81 PRO A O 1
ATOM 654 N N . PHE A 1 82 ? -0.987 8.933 5.847 1.00 83.69 82 PHE A N 1
ATOM 655 C CA . PHE A 1 82 ? 0.340 9.533 5.710 1.00 83.69 82 PHE A CA 1
ATOM 656 C C . PHE A 1 82 ? 1.454 8.491 5.528 1.00 83.69 82 PHE A C 1
ATOM 658 O O . PHE A 1 82 ? 2.310 8.649 4.668 1.00 83.69 82 PHE A O 1
ATOM 665 N N . GLN A 1 83 ? 1.440 7.403 6.309 1.00 82.50 83 GLN A N 1
ATOM 666 C CA . GLN A 1 83 ? 2.415 6.318 6.133 1.00 82.50 83 GLN A CA 1
ATOM 667 C C . GLN A 1 83 ? 2.189 5.604 4.799 1.00 82.50 83 GLN A C 1
ATOM 669 O O . GLN A 1 83 ? 3.142 5.314 4.085 1.00 82.50 83 GLN A O 1
ATOM 674 N N . TRP A 1 84 ? 0.924 5.390 4.432 1.00 84.19 84 TRP A N 1
ATOM 675 C CA . TRP A 1 84 ? 0.563 4.770 3.162 1.00 84.19 84 TRP A CA 1
ATOM 676 C C . TRP A 1 84 ? 1.002 5.614 1.958 1.00 84.19 84 TRP A C 1
ATOM 678 O O . TRP A 1 84 ? 1.628 5.092 1.035 1.00 84.19 84 TRP A O 1
ATOM 688 N N . SER A 1 85 ? 0.741 6.926 1.982 1.00 83.62 85 SER A N 1
ATOM 689 C CA . SER A 1 85 ? 1.151 7.840 0.915 1.00 83.62 85 SER A CA 1
ATOM 690 C C . SER A 1 85 ? 2.668 7.979 0.834 1.00 83.62 85 SER A C 1
ATOM 692 O O . SER A 1 85 ? 3.209 7.953 -0.269 1.00 83.62 85 SER A O 1
ATOM 694 N N . ALA A 1 86 ? 3.368 8.048 1.969 1.00 83.62 86 ALA A N 1
ATOM 695 C CA . ALA A 1 86 ? 4.828 8.066 2.000 1.00 83.62 86 ALA A CA 1
ATOM 696 C C . ALA A 1 86 ? 5.422 6.811 1.337 1.00 83.62 86 ALA A C 1
ATOM 698 O O . ALA A 1 86 ? 6.310 6.933 0.493 1.00 83.62 86 ALA A O 1
ATOM 699 N N . SER A 1 87 ? 4.889 5.620 1.637 1.00 82.38 87 SER A N 1
ATOM 700 C CA . SER A 1 87 ? 5.301 4.381 0.967 1.00 82.38 87 SER A CA 1
ATOM 701 C C . SER A 1 87 ? 5.052 4.428 -0.544 1.00 82.38 87 SER A C 1
ATOM 703 O O . SER A 1 87 ? 5.951 4.077 -1.306 1.00 82.38 87 SER A O 1
ATOM 705 N N . MET A 1 88 ? 3.885 4.913 -0.994 1.00 83.00 88 MET A N 1
ATOM 706 C CA . MET A 1 88 ? 3.613 5.082 -2.432 1.00 83.00 88 MET A CA 1
ATOM 707 C C . MET A 1 88 ? 4.622 6.020 -3.095 1.00 83.00 88 MET A C 1
ATOM 709 O O . MET A 1 88 ? 5.152 5.699 -4.157 1.00 83.00 88 MET A O 1
ATOM 713 N N . ILE A 1 89 ? 4.904 7.167 -2.471 1.00 85.00 89 ILE A N 1
ATOM 714 C CA . ILE A 1 89 ? 5.837 8.167 -3.002 1.00 85.00 89 ILE A CA 1
ATOM 715 C C . ILE A 1 89 ? 7.231 7.560 -3.156 1.00 85.00 89 ILE A C 1
ATOM 717 O O . ILE A 1 89 ? 7.838 7.716 -4.211 1.00 85.00 89 ILE A O 1
ATOM 721 N N . ILE A 1 90 ? 7.718 6.826 -2.153 1.00 84.50 90 ILE A N 1
ATOM 722 C CA . ILE A 1 90 ? 9.031 6.169 -2.212 1.00 84.50 90 ILE A CA 1
ATOM 723 C C . ILE A 1 90 ? 9.087 5.179 -3.380 1.00 84.50 90 ILE A C 1
ATOM 725 O O . ILE A 1 90 ? 10.033 5.219 -4.165 1.00 84.50 90 ILE A O 1
ATOM 729 N N . VAL A 1 91 ? 8.062 4.335 -3.543 1.00 82.75 91 VAL A N 1
ATOM 730 C CA . VAL A 1 91 ? 7.999 3.367 -4.652 1.00 82.75 91 VAL A CA 1
ATOM 731 C C . VAL A 1 91 ? 7.990 4.076 -6.009 1.00 82.75 91 VAL A C 1
ATOM 733 O O . VAL A 1 91 ? 8.692 3.653 -6.926 1.00 82.75 91 VAL A O 1
ATOM 736 N N . VAL A 1 92 ? 7.243 5.176 -6.140 1.00 81.94 92 VAL A N 1
ATOM 737 C CA . VAL A 1 92 ? 7.193 5.971 -7.376 1.00 81.94 92 VAL A CA 1
ATOM 738 C C . VAL A 1 92 ? 8.542 6.625 -7.672 1.00 81.94 92 VAL A C 1
ATOM 740 O O . VAL A 1 92 ? 9.017 6.545 -8.804 1.00 81.94 92 VAL A O 1
ATOM 743 N N . VAL A 1 93 ? 9.183 7.242 -6.677 1.00 84.38 93 VAL A N 1
ATOM 744 C CA . VAL A 1 93 ? 10.490 7.898 -6.838 1.00 84.38 93 VAL A CA 1
ATOM 745 C C . VAL A 1 93 ? 11.559 6.883 -7.235 1.00 84.38 93 VAL A C 1
ATOM 747 O O . VAL A 1 93 ? 12.294 7.133 -8.190 1.00 84.38 93 VAL A O 1
ATOM 750 N N . LEU A 1 94 ? 11.608 5.725 -6.569 1.00 82.00 94 LEU A N 1
ATOM 751 C CA . LEU A 1 94 ? 12.518 4.635 -6.928 1.00 82.00 94 LEU A CA 1
ATOM 752 C C . LEU A 1 94 ? 12.244 4.125 -8.346 1.00 82.00 94 LEU A C 1
ATOM 754 O O . LEU A 1 94 ? 13.176 3.987 -9.131 1.00 82.00 94 LEU A O 1
ATOM 758 N N . GLY A 1 95 ? 10.976 3.944 -8.721 1.00 79.69 95 GLY A N 1
ATOM 759 C CA . GLY A 1 95 ? 10.607 3.521 -10.072 1.00 79.69 95 GLY A CA 1
ATOM 760 C C . GLY A 1 95 ? 11.010 4.512 -11.159 1.00 79.69 95 GLY A C 1
ATOM 761 O O . GLY A 1 95 ? 11.513 4.104 -12.206 1.00 79.69 95 GLY A O 1
ATOM 762 N N . ILE A 1 96 ? 10.843 5.815 -10.918 1.00 79.62 96 ILE A N 1
ATOM 763 C CA . ILE A 1 96 ? 11.287 6.860 -11.851 1.00 79.62 96 ILE A CA 1
ATOM 764 C C . ILE A 1 96 ? 12.813 6.889 -11.932 1.00 79.62 96 ILE A C 1
ATOM 766 O O . ILE A 1 96 ? 13.356 6.987 -13.035 1.00 79.62 96 ILE A O 1
ATOM 770 N N . PHE A 1 97 ? 13.500 6.798 -10.791 1.00 79.56 97 PHE A N 1
ATOM 771 C CA . PHE A 1 97 ? 14.957 6.777 -10.736 1.00 79.56 97 PHE A CA 1
ATOM 772 C C . PHE A 1 97 ? 15.513 5.582 -11.510 1.00 79.56 97 PHE A C 1
ATOM 774 O O . PHE A 1 97 ? 16.296 5.777 -12.438 1.00 79.56 97 PHE A O 1
ATOM 781 N N . ASP A 1 98 ? 15.039 4.371 -11.227 1.00 75.19 98 ASP A N 1
ATOM 782 C CA . ASP A 1 98 ? 15.489 3.161 -11.910 1.00 75.19 98 ASP A CA 1
ATOM 783 C C . ASP A 1 98 ? 15.136 3.196 -13.394 1.00 75.19 98 ASP A C 1
ATOM 785 O O . ASP A 1 98 ? 15.984 2.905 -14.238 1.00 75.19 98 ASP A O 1
ATOM 789 N N . TYR A 1 99 ? 13.940 3.663 -13.759 1.00 73.44 99 TYR A N 1
ATOM 790 C CA . TYR A 1 99 ? 13.591 3.879 -15.161 1.00 73.44 99 TYR A CA 1
ATOM 791 C C . TYR A 1 99 ? 14.558 4.850 -15.854 1.00 73.44 99 TYR A C 1
ATOM 793 O O . TYR A 1 99 ? 15.025 4.567 -16.961 1.00 73.44 99 TYR A O 1
ATOM 801 N N . ALA A 1 100 ? 14.889 5.978 -15.221 1.00 74.81 100 ALA A N 1
ATOM 802 C CA . ALA A 1 100 ? 15.797 6.978 -15.772 1.00 74.81 100 ALA A CA 1
ATOM 803 C C . ALA A 1 100 ? 17.235 6.450 -15.881 1.00 74.81 100 ALA A C 1
ATOM 805 O O . ALA A 1 100 ? 17.873 6.637 -16.921 1.00 74.81 100 ALA A O 1
ATOM 806 N N . VAL A 1 101 ? 17.731 5.757 -14.853 1.00 76.81 101 VAL A N 1
ATOM 807 C CA . VAL A 1 101 ? 19.065 5.142 -14.818 1.00 76.81 101 VAL A CA 1
ATOM 808 C C . VAL A 1 101 ? 19.179 4.055 -15.881 1.00 76.81 101 VAL A C 1
ATOM 810 O O . VAL A 1 101 ? 20.110 4.098 -16.685 1.00 76.81 101 VAL A O 1
ATOM 813 N N . PHE A 1 102 ? 18.211 3.142 -15.976 1.00 69.81 102 PHE A N 1
ATOM 814 C CA . PHE A 1 102 ? 18.200 2.102 -17.006 1.00 69.81 102 PHE A CA 1
ATOM 815 C C . PHE A 1 102 ? 18.051 2.684 -18.412 1.00 69.81 102 PHE A C 1
ATOM 817 O O . PHE A 1 102 ? 18.768 2.269 -19.324 1.00 69.81 102 PHE A O 1
ATOM 824 N N . CYS A 1 103 ? 17.181 3.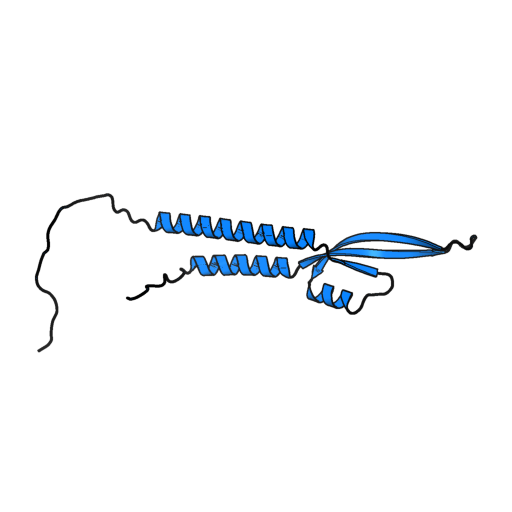678 -18.612 1.00 70.56 103 CYS A N 1
ATOM 825 C CA . CYS A 1 103 ? 17.070 4.358 -19.903 1.00 70.56 103 CYS A CA 1
ATOM 826 C C . CYS A 1 103 ? 18.373 5.070 -20.281 1.00 70.56 103 CYS A C 1
ATOM 828 O O . CYS A 1 103 ? 18.771 5.038 -21.447 1.00 70.56 103 CYS A O 1
ATOM 830 N N . ARG A 1 104 ? 19.061 5.692 -19.316 1.00 69.44 104 ARG A N 1
ATOM 831 C CA . ARG A 1 104 ? 20.350 6.357 -19.534 1.00 69.44 104 ARG A CA 1
ATOM 832 C C . ARG A 1 104 ? 21.462 5.351 -19.823 1.00 69.44 104 ARG A C 1
ATOM 834 O O . ARG A 1 104 ? 22.230 5.582 -20.754 1.00 69.44 104 ARG A O 1
ATOM 841 N N . MET A 1 105 ? 21.522 4.240 -19.090 1.00 68.88 105 MET A N 1
ATOM 842 C CA . MET A 1 105 ? 22.459 3.142 -19.342 1.00 68.88 105 MET A CA 1
ATOM 843 C C . MET A 1 105 ? 22.252 2.565 -20.739 1.00 68.88 105 MET A C 1
ATOM 845 O O . MET A 1 105 ? 23.189 2.563 -21.528 1.00 68.88 105 MET A O 1
ATOM 849 N N . LEU A 1 106 ? 21.018 2.205 -21.104 1.00 64.56 106 LEU A N 1
ATOM 850 C CA . LEU A 1 106 ? 20.706 1.662 -22.429 1.00 64.56 106 LEU A CA 1
ATOM 851 C C . LEU A 1 106 ? 20.998 2.656 -23.558 1.00 64.56 106 LEU A C 1
ATOM 853 O O . LEU A 1 106 ? 21.500 2.249 -24.601 1.00 64.56 106 LEU A O 1
ATOM 857 N N . ARG A 1 107 ? 20.733 3.957 -23.370 1.00 63.94 107 ARG A N 1
ATOM 858 C CA . ARG A 1 107 ? 21.133 4.997 -24.338 1.00 63.94 107 ARG A CA 1
ATOM 859 C C . ARG A 1 107 ? 22.652 5.103 -24.478 1.00 63.94 107 ARG A C 1
ATOM 861 O O . ARG A 1 107 ? 23.126 5.378 -25.575 1.00 63.94 107 ARG A O 1
ATOM 868 N N . ARG A 1 108 ? 23.406 4.879 -23.399 1.00 60.06 108 ARG A N 1
ATOM 869 C CA . ARG A 1 108 ? 24.875 4.900 -23.413 1.00 60.06 108 ARG A CA 1
ATOM 870 C C . ARG A 1 108 ? 25.452 3.669 -24.114 1.00 60.06 108 ARG A C 1
ATOM 872 O O . ARG A 1 108 ? 26.407 3.823 -24.858 1.00 60.06 108 ARG A O 1
ATOM 879 N N . THR A 1 109 ? 24.841 2.494 -23.954 1.00 55.91 109 THR A 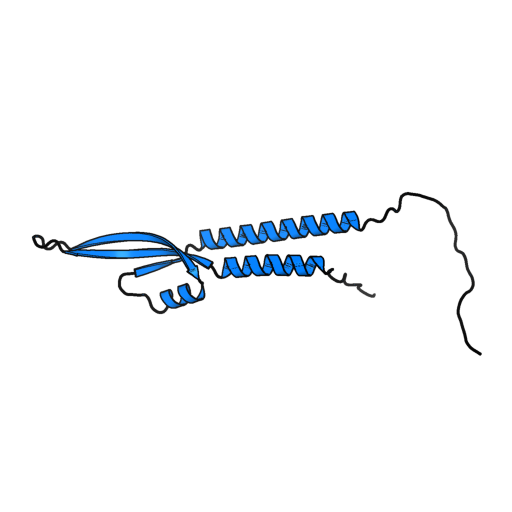N 1
ATOM 880 C CA . THR A 1 109 ? 25.235 1.263 -24.669 1.00 55.91 109 THR A CA 1
ATOM 881 C C . THR A 1 109 ? 24.813 1.272 -26.142 1.00 55.91 109 THR A C 1
ATOM 883 O O . THR A 1 109 ? 25.420 0.590 -26.957 1.00 55.91 109 THR A O 1
ATOM 886 N N . ARG A 1 110 ? 23.768 2.036 -26.498 1.00 55.12 110 ARG A N 1
ATOM 887 C CA . ARG A 1 110 ? 23.315 2.227 -27.887 1.00 55.12 110 ARG A CA 1
ATOM 888 C C . ARG A 1 110 ? 23.999 3.367 -28.635 1.00 55.12 110 ARG A C 1
ATOM 890 O O . ARG A 1 110 ? 23.657 3.550 -29.797 1.00 55.12 110 ARG A O 1
ATOM 897 N N . ARG A 1 111 ? 24.919 4.123 -28.020 1.00 47.25 111 ARG A N 1
ATOM 898 C CA . ARG A 1 111 ? 25.894 4.881 -28.814 1.00 47.25 111 ARG A CA 1
ATOM 899 C C . ARG A 1 111 ? 26.803 3.837 -29.458 1.00 47.25 111 ARG A C 1
ATOM 901 O O . ARG A 1 111 ? 27.545 3.192 -28.716 1.00 47.25 111 ARG A O 1
ATOM 908 N N . PRO A 1 112 ? 26.723 3.611 -30.779 1.00 43.72 112 PRO A N 1
ATOM 909 C CA . PRO A 1 112 ? 27.729 2.812 -31.436 1.00 43.72 112 PRO A CA 1
ATOM 910 C C . PRO A 1 112 ? 29.057 3.550 -31.305 1.00 43.72 112 PRO A C 1
ATOM 912 O O . PRO A 1 112 ? 29.113 4.770 -31.129 1.00 43.72 112 PRO A O 1
ATOM 915 N N . ALA A 1 113 ? 30.122 2.778 -31.404 1.00 45.25 113 ALA A N 1
ATOM 916 C CA . ALA A 1 113 ? 31.431 3.249 -31.785 1.00 45.25 113 ALA A CA 1
ATOM 917 C C . ALA A 1 113 ? 31.374 3.964 -33.157 1.00 45.25 113 ALA A C 1
ATOM 919 O O . ALA A 1 113 ? 31.712 3.379 -34.173 1.00 45.25 113 ALA A O 1
ATOM 920 N N . GLU A 1 114 ? 30.932 5.221 -33.193 1.00 44.81 114 GLU A N 1
ATOM 921 C CA . GLU A 1 114 ? 31.151 6.159 -34.305 1.00 44.81 114 GLU A CA 1
ATOM 922 C C . GLU A 1 114 ? 32.220 7.158 -33.864 1.00 44.81 114 GLU A C 1
ATOM 924 O O . GLU A 1 114 ? 31.952 8.295 -33.481 1.00 44.81 114 GLU A O 1
ATOM 929 N N . GLY A 1 115 ? 33.453 6.670 -33.811 1.00 39.50 115 GLY A N 1
ATOM 930 C CA . GLY A 1 115 ? 34.627 7.471 -33.479 1.00 39.50 115 GLY A CA 1
ATOM 931 C C . GLY A 1 115 ? 35.938 6.816 -33.904 1.00 39.50 115 GLY A C 1
ATOM 932 O O . GLY A 1 115 ? 36.976 7.138 -33.339 1.00 39.50 115 GLY A O 1
ATOM 933 N N . ALA A 1 116 ? 35.895 5.877 -34.853 1.00 40.25 116 ALA A N 1
ATOM 934 C CA . ALA A 1 116 ? 37.079 5.276 -35.452 1.00 40.25 116 ALA A CA 1
ATOM 935 C C . ALA A 1 116 ? 36.879 5.157 -36.975 1.00 40.25 116 ALA A C 1
ATOM 937 O O . ALA A 1 116 ? 36.099 4.318 -37.415 1.00 40.25 116 ALA A O 1
ATOM 938 N N . GLY A 1 117 ? 37.599 6.000 -37.727 1.00 34.09 117 GLY A N 1
ATOM 939 C CA . GLY A 1 117 ? 37.733 6.004 -39.196 1.00 34.09 117 GLY A CA 1
ATOM 940 C C . GLY A 1 117 ? 36.647 6.815 -39.912 1.00 34.09 117 GLY A C 1
ATOM 941 O O . GLY A 1 117 ? 35.478 6.482 -39.779 1.00 34.09 117 GLY A O 1
ATOM 942 N N . SER A 1 118 ? 36.966 7.974 -40.509 1.00 36.38 118 SER A N 1
ATOM 943 C CA . SER A 1 118 ? 37.471 8.115 -41.900 1.00 36.38 118 SER A CA 1
ATOM 944 C C . SER A 1 118 ? 36.347 7.867 -42.924 1.00 36.38 118 SER A C 1
ATOM 946 O O . SER A 1 118 ? 35.720 6.821 -42.865 1.00 36.38 118 SER A O 1
ATOM 948 N N . ASP A 1 119 ? 35.969 8.733 -43.865 1.00 38.44 119 ASP A N 1
ATOM 949 C CA . ASP A 1 119 ? 36.549 9.948 -44.434 1.00 38.44 119 ASP A CA 1
ATOM 950 C C . ASP A 1 119 ? 35.424 10.804 -45.067 1.00 38.44 119 ASP A C 1
ATOM 952 O O . ASP A 1 119 ? 34.296 10.351 -45.263 1.00 38.44 119 ASP A O 1
ATOM 956 N N . GLU A 1 120 ? 35.772 12.063 -45.308 1.00 41.59 120 GLU A N 1
ATOM 957 C CA . GLU A 1 120 ? 35.333 13.002 -46.349 1.00 41.59 120 GLU A CA 1
ATOM 958 C C . GLU A 1 120 ? 34.198 12.633 -47.344 1.00 41.59 120 GLU A C 1
ATOM 960 O O . GLU A 1 120 ? 34.213 11.625 -48.036 1.00 41.59 120 GLU A O 1
ATOM 965 N N . GLU A 1 121 ? 33.262 13.586 -47.461 1.00 35.12 121 GLU A N 1
ATOM 966 C CA . GLU A 1 121 ? 32.943 14.316 -48.704 1.00 35.12 121 GLU A CA 1
ATOM 967 C C . GLU A 1 121 ? 32.355 13.567 -49.927 1.00 35.12 121 GLU A C 1
ATOM 969 O O . GLU A 1 121 ? 33.011 12.804 -50.623 1.00 35.12 121 GLU A O 1
ATOM 974 N N . GLY A 1 122 ? 31.127 13.956 -50.304 1.00 32.03 122 GLY A N 1
ATOM 975 C CA . GLY A 1 122 ? 30.720 14.021 -51.716 1.00 32.03 122 GLY A CA 1
ATOM 976 C C . GLY A 1 122 ? 29.676 12.999 -52.211 1.00 32.03 122 GLY A C 1
ATOM 977 O O . GLY A 1 122 ? 29.709 11.835 -51.825 1.00 32.03 122 GLY A O 1
ATOM 978 N N . PRO A 1 123 ? 28.719 13.413 -53.073 1.00 46.94 123 PRO A N 1
ATOM 979 C CA . PRO A 1 123 ? 27.559 12.617 -53.475 1.00 46.94 123 PRO A CA 1
ATOM 980 C C . PRO A 1 123 ? 27.876 11.697 -54.668 1.00 46.94 123 PRO A C 1
ATOM 982 O O . PRO A 1 123 ? 28.337 12.154 -55.710 1.00 46.94 123 PRO A O 1
ATOM 985 N N . GLY A 1 124 ? 27.588 10.402 -54.529 1.00 32.03 124 GLY A N 1
ATOM 986 C CA . GLY A 1 124 ? 27.774 9.392 -55.573 1.00 32.03 124 GLY A CA 1
ATOM 987 C C . GLY A 1 124 ? 26.443 8.872 -56.102 1.00 32.03 124 GLY A C 1
ATOM 988 O O . GLY A 1 124 ? 25.739 8.130 -55.422 1.00 32.03 124 GLY A O 1
ATOM 989 N N . ASP A 1 125 ? 26.121 9.300 -57.314 1.00 36.50 125 ASP A N 1
ATOM 990 C CA . ASP A 1 125 ? 25.052 8.805 -58.168 1.00 36.50 125 ASP A CA 1
ATOM 991 C C . ASP A 1 125 ? 25.294 7.339 -58.593 1.00 36.50 125 ASP A C 1
ATOM 993 O O . ASP A 1 125 ? 26.422 6.844 -58.588 1.00 36.50 125 ASP A O 1
ATOM 997 N N . SER A 1 126 ? 24.224 6.713 -59.081 1.00 38.97 126 SER A N 1
ATOM 998 C CA . SER A 1 126 ? 24.166 5.511 -59.921 1.00 38.97 126 SER A CA 1
ATOM 999 C C . SER A 1 126 ? 24.127 4.101 -59.287 1.00 38.97 126 SER A C 1
ATOM 1001 O O . SER A 1 126 ? 25.082 3.545 -58.753 1.00 38.97 126 SER A O 1
ATOM 1003 N N . SER A 1 127 ? 22.976 3.474 -59.559 1.00 45.03 127 SER A N 1
ATOM 1004 C CA . SER A 1 127 ? 22.852 2.101 -60.065 1.00 45.03 127 SER A CA 1
ATOM 1005 C C . SER A 1 127 ? 22.902 0.946 -59.070 1.00 45.03 127 SER A C 1
ATOM 1007 O O . SER A 1 127 ? 23.894 0.240 -58.941 1.00 45.03 127 SER A O 1
ATOM 1009 N N . SER A 1 128 ? 21.733 0.604 -58.527 1.00 45.12 128 SER A N 1
ATOM 1010 C CA . SER A 1 128 ? 21.280 -0.794 -58.559 1.00 45.12 128 SER A CA 1
ATOM 1011 C C . SER A 1 128 ? 19.778 -0.909 -58.272 1.00 45.12 128 SER A C 1
ATOM 1013 O O . SER A 1 128 ? 19.267 -0.323 -57.325 1.00 45.12 128 SER A O 1
ATOM 1015 N N . LEU A 1 129 ? 19.108 -1.732 -59.089 1.00 45.19 129 LEU A N 1
ATOM 1016 C CA . LEU A 1 129 ? 17.787 -2.351 -58.878 1.00 45.19 129 LEU A CA 1
ATOM 1017 C C . LEU A 1 129 ? 16.537 -1.629 -59.409 1.00 45.19 129 LEU A C 1
ATOM 1019 O O . LEU A 1 129 ? 15.682 -1.152 -58.671 1.00 45.19 129 LEU A O 1
ATOM 1023 N N . SER A 1 130 ? 16.343 -1.757 -60.719 1.00 44.34 130 SER A N 1
ATOM 1024 C CA . SER A 1 130 ? 15.081 -2.219 -61.326 1.00 44.34 130 SER A CA 1
ATOM 1025 C C . SER A 1 130 ? 15.466 -2.885 -62.665 1.00 44.34 130 SER A C 1
ATOM 1027 O O . SER A 1 130 ? 16.471 -2.494 -63.241 1.00 44.34 130 SER A O 1
ATOM 1029 N N . LEU A 1 131 ? 14.840 -3.911 -63.234 1.00 49.62 131 LEU A N 1
ATOM 1030 C CA . LEU A 1 131 ? 13.652 -4.698 -62.941 1.00 49.62 131 LEU A CA 1
ATOM 1031 C C . LEU A 1 131 ? 13.721 -5.924 -63.883 1.00 49.62 131 LEU A C 1
ATOM 1033 O O . LEU A 1 131 ? 14.417 -5.900 -64.895 1.00 49.62 131 LEU A O 1
ATOM 1037 N N . PHE A 1 132 ? 12.960 -6.968 -63.579 1.00 46.56 132 PHE A N 1
ATOM 1038 C CA . PHE A 1 132 ? 12.550 -7.998 -64.535 1.00 46.56 132 PHE A CA 1
ATOM 1039 C C . PHE A 1 132 ? 12.064 -7.399 -65.876 1.00 46.56 132 PHE A C 1
ATOM 1041 O O . PHE A 1 132 ? 11.093 -6.641 -65.860 1.00 46.56 132 PHE A O 1
ATOM 1048 N N . ARG A 1 133 ? 12.669 -7.793 -67.006 1.00 40.91 133 ARG A N 1
ATOM 1049 C CA . ARG A 1 133 ? 12.059 -8.475 -68.175 1.00 40.91 133 ARG A CA 1
ATOM 1050 C C . ARG A 1 133 ? 12.980 -8.412 -69.391 1.00 40.91 133 ARG A C 1
ATOM 1052 O O . ARG A 1 133 ? 13.452 -7.304 -69.709 1.00 40.91 133 ARG A O 1
#

Radius of gyration: 31.15 Å; chains: 1; bounding box: 57×23×113 Å

Sequence (133 aa):
MKIHRPRPGRCVRLIVALFGSLFLTAFLFVPCTTTTSSLRTDPYSKVVIRTTHPQDSYIFLPQYLSMRSHPPEGRTVRARPFQWSASMIIVVVLGIFDYAVFCRMLRRTRRPAEGAGSDEEGPGDSSSLSLFR

pLDDT: mean 70.31, std 16.45, range [32.03, 89.69]